Protein AF-A0A968N643-F1 (afdb_monomer)

Radius of gyration: 24.74 Å; Cα contacts (8 Å, |Δi|>4): 26; chains: 1; bounding box: 45×46×57 Å

Mean predicted aligned error: 15.98 Å

Structure (mmCIF, N/CA/C/O backbone):
data_AF-A0A968N643-F1
#
_entry.id   AF-A0A968N643-F1
#
loop_
_atom_site.group_PDB
_atom_site.id
_atom_site.type_symbol
_atom_site.label_atom_id
_atom_site.label_alt_id
_atom_site.label_comp_id
_atom_site.label_asym_id
_atom_site.label_entity_id
_atom_site.label_seq_id
_atom_site.pdbx_PDB_ins_code
_atom_site.Cartn_x
_atom_site.Cartn_y
_atom_site.Cartn_z
_atom_site.occupancy
_atom_site.B_iso_or_equiv
_atom_site.auth_seq_id
_atom_site.auth_comp_id
_atom_site.auth_asym_id
_atom_site.auth_atom_id
_atom_site.pdbx_PDB_model_num
ATOM 1 N N . MET A 1 1 ? -8.793 13.770 1.412 1.00 71.25 1 MET A N 1
ATOM 2 C CA . MET A 1 1 ? -7.435 13.749 2.003 1.00 71.25 1 MET A CA 1
ATOM 3 C C . MET A 1 1 ? -7.012 12.306 2.181 1.00 71.25 1 MET A C 1
ATOM 5 O O . MET A 1 1 ? -7.856 11.495 2.539 1.00 71.25 1 MET A O 1
ATOM 9 N N . LEU A 1 2 ? -5.744 11.993 1.923 1.00 77.81 2 LEU A N 1
ATOM 10 C CA . LEU A 1 2 ? -5.169 10.690 2.259 1.00 77.81 2 LEU A CA 1
ATOM 11 C C . LEU A 1 2 ? -4.882 10.654 3.763 1.00 77.81 2 LEU A C 1
ATOM 13 O O . LEU A 1 2 ? -4.440 11.659 4.323 1.00 77.81 2 LEU A O 1
ATOM 17 N N . LYS A 1 3 ? -5.150 9.518 4.407 1.00 79.69 3 LYS A N 1
ATOM 18 C CA . LYS A 1 3 ? -4.758 9.258 5.793 1.00 79.69 3 LYS A CA 1
ATOM 19 C C . LYS A 1 3 ? -3.828 8.061 5.829 1.00 79.69 3 LYS A C 1
ATOM 21 O O . LYS A 1 3 ? -4.078 7.072 5.145 1.00 79.69 3 LYS A O 1
ATOM 26 N N . THR A 1 4 ? -2.791 8.167 6.642 1.00 86.12 4 THR A N 1
ATOM 27 C CA . THR A 1 4 ? -1.831 7.092 6.871 1.00 86.12 4 THR A CA 1
ATOM 28 C C . THR A 1 4 ? -2.065 6.549 8.267 1.00 86.12 4 THR A C 1
ATOM 30 O O . THR A 1 4 ? -2.158 7.328 9.209 1.00 86.12 4 THR A O 1
ATOM 33 N N . VAL A 1 5 ? -2.177 5.228 8.377 1.00 87.38 5 VAL A N 1
ATOM 34 C CA . VAL A 1 5 ? -2.388 4.505 9.633 1.00 87.38 5 VAL A CA 1
ATOM 35 C C . VAL A 1 5 ? -1.354 3.391 9.690 1.00 87.38 5 VAL A C 1
ATOM 37 O O . VAL A 1 5 ? -1.159 2.680 8.702 1.00 87.38 5 VAL A O 1
ATOM 40 N N . ALA A 1 6 ? -0.670 3.252 10.822 1.00 88.38 6 ALA A N 1
ATOM 41 C CA . ALA A 1 6 ? 0.280 2.164 11.019 1.00 88.38 6 ALA A CA 1
ATOM 42 C C . ALA A 1 6 ? -0.453 0.836 11.268 1.00 88.38 6 ALA A C 1
ATOM 44 O O . ALA A 1 6 ? -1.515 0.806 11.887 1.00 88.38 6 ALA A O 1
ATOM 45 N N . GLY A 1 7 ? 0.125 -0.277 10.820 1.00 89.38 7 GLY A N 1
ATOM 46 C CA . GLY A 1 7 ? -0.431 -1.602 11.070 1.00 89.38 7 GLY A CA 1
ATOM 47 C C . GLY A 1 7 ? 0.499 -2.729 10.644 1.00 89.38 7 GLY A C 1
ATOM 48 O O . GLY A 1 7 ? 1.547 -2.496 10.038 1.00 89.38 7 GLY A O 1
ATOM 49 N N . ILE A 1 8 ? 0.105 -3.958 10.966 1.00 91.12 8 ILE A N 1
ATOM 50 C CA . ILE A 1 8 ? 0.838 -5.185 10.649 1.00 91.12 8 ILE A CA 1
ATOM 51 C C . ILE A 1 8 ? -0.027 -6.057 9.744 1.00 91.12 8 ILE A C 1
ATOM 53 O O . ILE A 1 8 ? -1.176 -6.353 10.062 1.00 91.12 8 ILE A O 1
ATOM 57 N N . TYR A 1 9 ? 0.533 -6.516 8.626 1.00 91.38 9 TYR A N 1
ATOM 58 C CA . TYR A 1 9 ? -0.092 -7.556 7.815 1.00 91.38 9 TYR A CA 1
ATOM 59 C C . TYR A 1 9 ? 0.254 -8.948 8.366 1.00 91.38 9 TYR A C 1
ATOM 61 O O . TYR A 1 9 ? 1.428 -9.277 8.542 1.00 91.38 9 TYR A O 1
ATOM 69 N N . ARG A 1 10 ? -0.757 -9.787 8.614 1.00 91.69 10 ARG A N 1
ATOM 70 C CA . ARG A 1 10 ? -0.608 -11.157 9.121 1.00 91.69 10 ARG A CA 1
ATOM 71 C C . ARG A 1 10 ? -1.708 -12.063 8.554 1.00 91.69 10 ARG A C 1
ATOM 73 O O . ARG A 1 10 ? -2.891 -11.833 8.779 1.00 91.69 10 ARG A O 1
ATOM 80 N N . HIS A 1 11 ? -1.318 -13.112 7.825 1.00 91.62 11 HIS A N 1
ATOM 81 C CA . HIS A 1 11 ? -2.225 -14.131 7.260 1.00 91.62 11 HIS A CA 1
ATOM 82 C C . HIS A 1 11 ? -3.435 -13.560 6.485 1.00 91.62 11 HIS A C 1
ATOM 84 O O . HIS A 1 11 ? -4.571 -13.985 6.691 1.00 91.62 11 HIS A O 1
ATOM 90 N N . GLY A 1 12 ? -3.218 -12.570 5.614 1.00 88.44 12 GLY A N 1
ATOM 91 C CA . GLY A 1 12 ? -4.301 -11.968 4.823 1.00 88.44 12 GLY A CA 1
ATOM 92 C C . GLY A 1 12 ? -5.129 -10.917 5.565 1.00 88.44 12 GLY A C 1
ATOM 93 O O . GLY A 1 12 ? -6.079 -10.386 4.994 1.00 88.44 12 GLY A O 1
ATOM 94 N N . ARG A 1 13 ? -4.789 -10.599 6.820 1.00 90.81 13 ARG A N 1
ATOM 95 C CA . ARG A 1 13 ? -5.436 -9.547 7.613 1.00 90.81 13 ARG A CA 1
ATOM 96 C C . ARG A 1 13 ? -4.456 -8.425 7.910 1.00 90.81 13 ARG A C 1
ATOM 98 O O . ARG A 1 13 ? -3.272 -8.673 8.103 1.00 90.81 13 ARG A O 1
ATOM 105 N N . ILE A 1 14 ? -4.964 -7.200 7.954 1.00 90.56 14 ILE A N 1
ATOM 106 C CA . ILE A 1 14 ? -4.208 -6.040 8.422 1.00 90.56 14 ILE A CA 1
ATOM 107 C C . ILE 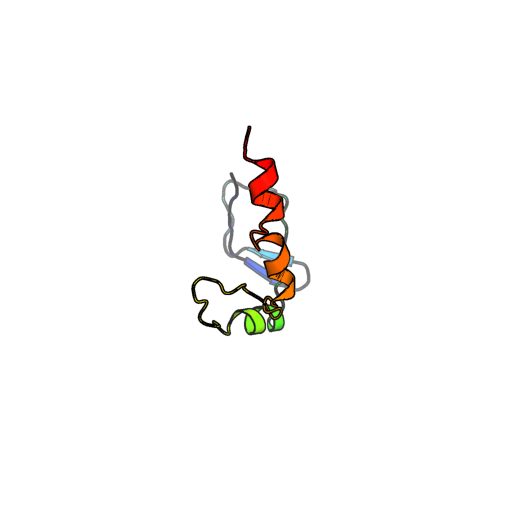A 1 14 ? -4.723 -5.692 9.808 1.00 90.56 14 ILE A C 1
ATOM 109 O O . ILE A 1 14 ? -5.902 -5.390 9.986 1.00 90.56 14 ILE A O 1
ATOM 113 N N . GLU A 1 15 ? -3.832 -5.756 10.781 1.00 91.25 15 GLU A N 1
ATOM 114 C CA . GLU A 1 15 ? -4.070 -5.353 12.158 1.00 91.25 15 GLU A CA 1
ATOM 115 C C . GLU A 1 15 ? -3.580 -3.912 12.297 1.00 91.25 15 GLU A C 1
ATOM 117 O O . GLU A 1 15 ? -2.377 -3.655 12.290 1.00 91.25 15 GLU A O 1
ATOM 122 N N . LEU A 1 16 ? -4.511 -2.957 12.339 1.00 91.25 16 LEU A N 1
ATOM 123 C CA . LEU A 1 16 ? -4.171 -1.546 12.520 1.00 91.25 16 LEU A CA 1
ATOM 124 C C . LEU A 1 16 ? -3.685 -1.314 13.955 1.00 91.25 16 LEU A C 1
ATOM 126 O O . LEU A 1 16 ? -4.311 -1.778 14.908 1.00 91.25 16 LEU A O 1
ATOM 130 N N . SER A 1 17 ? -2.596 -0.565 14.109 1.00 89.88 17 SER A N 1
ATOM 131 C CA . SER A 1 17 ? -2.061 -0.164 15.417 1.00 89.88 17 SER A CA 1
ATOM 132 C C . SER A 1 17 ? -2.947 0.875 16.109 1.00 89.88 17 SER A C 1
ATOM 134 O O . SER A 1 17 ? -2.887 1.037 17.324 1.00 89.88 17 SER A O 1
ATOM 136 N N . GLU A 1 18 ? -3.767 1.583 15.334 1.00 88.62 18 GLU A N 1
ATOM 137 C CA . GLU A 1 18 ? -4.701 2.602 15.798 1.00 88.62 18 GLU A CA 1
ATOM 138 C C . GLU A 1 18 ? -5.981 2.571 14.956 1.00 88.62 18 GLU A C 1
ATOM 140 O O . GLU A 1 18 ? -5.959 2.250 13.766 1.00 88.62 18 GLU A O 1
ATOM 145 N N . ILE A 1 19 ? -7.112 2.905 15.580 1.00 86.75 19 ILE A N 1
ATOM 146 C CA . ILE A 1 19 ? -8.405 2.988 14.901 1.00 86.75 19 ILE A CA 1
ATOM 147 C C . ILE A 1 19 ? -8.689 4.470 14.633 1.00 86.75 19 ILE A C 1
ATOM 149 O O . ILE A 1 19 ? -8.977 5.203 15.584 1.00 86.75 19 ILE A O 1
ATOM 153 N N . PRO A 1 20 ? -8.604 4.941 13.376 1.00 85.94 20 PRO A N 1
ATOM 154 C CA . PRO A 1 20 ? -8.971 6.313 13.048 1.00 85.94 20 PRO A CA 1
ATOM 155 C C . PRO A 1 20 ? -10.457 6.551 13.384 1.00 85.94 20 PRO A C 1
ATOM 157 O O . PRO A 1 20 ? -11.319 5.849 12.854 1.00 85.94 20 PRO A O 1
ATOM 160 N N . PRO A 1 21 ? -10.786 7.533 14.246 1.00 86.38 21 PRO A N 1
ATOM 161 C CA . PRO A 1 21 ? -12.133 7.691 14.807 1.00 86.38 21 PRO A CA 1
ATOM 162 C C . PRO A 1 21 ? -13.190 8.121 13.782 1.00 86.38 21 PRO A C 1
ATOM 164 O O . PRO A 1 21 ? -14.384 8.034 14.049 1.00 86.38 21 PRO A O 1
ATOM 167 N N . ASP A 1 22 ? -12.764 8.608 12.622 1.00 89.50 22 ASP A N 1
ATOM 168 C CA . ASP A 1 22 ? -13.620 9.155 11.574 1.00 89.50 22 ASP A CA 1
ATOM 169 C C . ASP A 1 22 ? -13.669 8.287 10.308 1.00 89.50 22 ASP A C 1
ATOM 171 O O . ASP A 1 22 ? -14.187 8.721 9.279 1.00 89.50 22 ASP A O 1
ATOM 175 N N . ILE A 1 23 ? -13.146 7.059 10.369 1.00 85.56 23 ILE A N 1
ATOM 176 C CA . ILE A 1 23 ? -13.190 6.106 9.258 1.00 85.56 23 ILE A CA 1
ATOM 177 C C . ILE A 1 23 ? -13.872 4.827 9.733 1.00 85.56 23 ILE A C 1
ATOM 179 O O . ILE A 1 23 ? -13.302 4.044 10.485 1.00 85.56 23 ILE A O 1
ATOM 183 N N . VAL A 1 24 ? -15.094 4.608 9.247 1.00 85.94 24 VAL A N 1
ATOM 184 C CA . VAL A 1 24 ? -15.844 3.363 9.476 1.00 85.94 24 VAL A CA 1
ATOM 185 C C . VAL A 1 24 ? -15.470 2.305 8.433 1.00 85.94 24 VAL A C 1
ATOM 187 O O . VAL A 1 24 ? -15.291 1.140 8.770 1.00 85.94 24 VAL A O 1
ATOM 190 N N . GLU A 1 25 ? -15.307 2.713 7.170 1.00 86.81 25 GLU A N 1
ATOM 191 C CA . GLU A 1 25 ? -14.933 1.850 6.046 1.00 86.81 25 GLU A CA 1
ATOM 192 C C . GLU A 1 25 ? -14.105 2.652 5.030 1.00 86.81 25 GLU A C 1
ATOM 194 O O . GLU A 1 25 ? -14.389 3.823 4.772 1.00 86.81 25 GLU A O 1
ATOM 199 N N . SER A 1 26 ? -13.066 2.040 4.454 1.00 87.25 26 SER A N 1
ATOM 200 C CA . SER A 1 26 ? -12.277 2.643 3.376 1.00 87.25 26 SER A CA 1
ATOM 201 C C . SER A 1 26 ? -11.566 1.581 2.538 1.00 87.25 26 SER A C 1
ATOM 203 O O . SER A 1 26 ? -11.207 0.512 3.034 1.00 87.25 26 SER A O 1
ATOM 205 N N . ARG A 1 27 ? -11.313 1.893 1.261 1.00 87.62 27 ARG A N 1
ATOM 206 C CA . ARG A 1 27 ? -10.496 1.060 0.373 1.00 87.62 27 ARG A CA 1
ATOM 207 C C . ARG A 1 27 ? -9.017 1.268 0.681 1.00 87.62 27 ARG A C 1
ATOM 209 O O . ARG A 1 27 ? -8.541 2.399 0.736 1.00 87.62 27 ARG A O 1
ATOM 216 N N . ILE A 1 28 ? -8.284 0.167 0.786 1.00 86.12 28 ILE A N 1
ATOM 217 C CA . ILE A 1 28 ? -6.845 0.157 1.052 1.00 86.12 28 ILE A CA 1
ATOM 218 C C . ILE A 1 28 ? -6.081 -0.545 -0.070 1.00 86.12 28 ILE A C 1
ATOM 220 O O . ILE A 1 28 ? -6.602 -1.450 -0.725 1.00 86.12 28 ILE A O 1
ATOM 224 N N . ILE A 1 29 ? -4.843 -0.110 -0.291 1.00 86.62 29 ILE A N 1
ATOM 225 C CA . ILE A 1 29 ? -3.879 -0.736 -1.199 1.00 86.62 29 ILE A CA 1
ATOM 226 C C . ILE A 1 29 ? -2.649 -1.064 -0.359 1.00 86.62 29 ILE A C 1
ATOM 228 O O . ILE A 1 29 ? -2.123 -0.186 0.322 1.00 86.62 29 ILE A O 1
ATOM 232 N N . VAL A 1 30 ? -2.218 -2.323 -0.388 1.00 86.44 30 VAL A N 1
ATOM 233 C CA . VAL A 1 30 ? -1.041 -2.800 0.344 1.00 86.44 30 VAL A CA 1
ATOM 234 C C . VAL A 1 30 ? 0.045 -3.132 -0.660 1.00 86.44 30 VAL A C 1
ATOM 236 O O . VAL A 1 30 ? -0.190 -3.911 -1.583 1.00 86.44 30 VAL A O 1
ATOM 239 N N . THR A 1 31 ? 1.227 -2.565 -0.455 1.00 85.38 31 THR A N 1
ATOM 240 C CA . THR A 1 31 ? 2.420 -2.870 -1.243 1.00 85.38 31 THR A CA 1
ATOM 241 C C . THR A 1 31 ? 3.415 -3.578 -0.338 1.00 85.38 31 THR A C 1
ATOM 243 O O . THR A 1 31 ? 3.807 -3.032 0.692 1.00 85.38 31 THR A O 1
ATOM 246 N N . PHE A 1 32 ? 3.813 -4.791 -0.713 1.00 86.25 32 PHE A N 1
ATOM 247 C CA . PHE A 1 32 ? 4.894 -5.516 -0.053 1.00 86.25 32 PHE A CA 1
ATOM 248 C C . PHE A 1 32 ? 6.205 -5.176 -0.755 1.00 86.25 32 PHE A C 1
ATOM 250 O O . PHE A 1 32 ? 6.261 -5.172 -1.982 1.00 86.25 32 PHE A O 1
ATOM 257 N N . LEU A 1 33 ? 7.232 -4.865 0.028 1.00 79.88 33 LEU A N 1
ATOM 258 C CA . LEU A 1 33 ? 8.586 -4.670 -0.472 1.00 79.88 33 LEU A CA 1
ATOM 259 C C . LEU A 1 33 ? 9.400 -5.894 -0.070 1.00 79.88 33 LEU A C 1
ATOM 261 O O . LEU A 1 33 ? 9.481 -6.208 1.119 1.00 79.88 33 LEU A O 1
ATOM 265 N N . ASP A 1 34 ? 9.989 -6.576 -1.045 1.00 82.69 34 ASP A N 1
ATOM 266 C CA . ASP A 1 34 ? 10.918 -7.665 -0.763 1.00 82.69 34 ASP A CA 1
ATOM 267 C C . ASP A 1 34 ? 12.219 -7.088 -0.194 1.00 82.69 34 ASP A C 1
ATOM 269 O O . ASP A 1 34 ? 12.749 -6.096 -0.700 1.00 82.69 34 ASP A O 1
ATOM 273 N N . GLN A 1 35 ? 12.757 -7.706 0.863 1.00 70.88 35 GLN A N 1
ATOM 274 C CA . GLN A 1 35 ? 13.999 -7.241 1.497 1.00 70.88 35 GLN A CA 1
ATOM 275 C C . GLN A 1 35 ? 15.172 -7.184 0.511 1.00 70.88 35 GLN A C 1
ATOM 277 O O . GLN A 1 35 ? 15.963 -6.251 0.582 1.00 70.88 35 GLN A O 1
ATOM 282 N N . GLU A 1 36 ? 15.243 -8.099 -0.459 1.00 68.69 36 GLU A N 1
ATOM 283 C CA . GLU A 1 36 ? 16.264 -8.060 -1.516 1.00 68.69 36 GLU A CA 1
ATOM 284 C C . GLU A 1 36 ? 16.208 -6.762 -2.340 1.00 68.69 36 GLU A C 1
ATOM 286 O O . GLU A 1 36 ? 17.246 -6.231 -2.730 1.00 68.69 36 GLU A O 1
ATOM 291 N N . GLN A 1 37 ? 15.019 -6.184 -2.555 1.00 60.81 37 GLN A N 1
ATOM 292 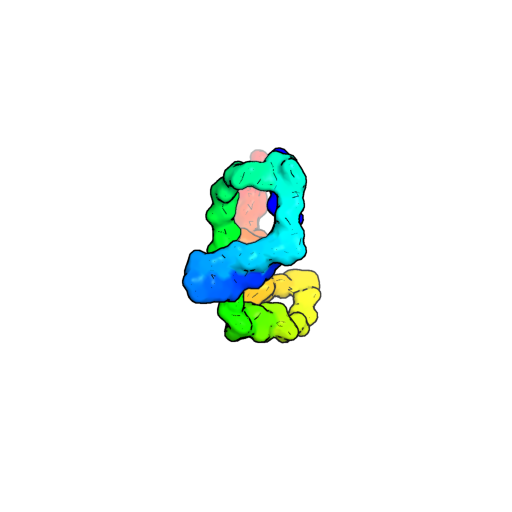C CA . GLN A 1 37 ? 14.879 -4.901 -3.253 1.00 60.81 37 GLN A CA 1
ATOM 293 C C . GLN A 1 37 ? 15.353 -3.720 -2.402 1.00 60.81 37 GLN A C 1
ATOM 295 O O . GLN A 1 37 ? 15.882 -2.747 -2.940 1.00 60.81 37 GLN A O 1
ATOM 300 N N . LEU A 1 38 ? 15.196 -3.806 -1.079 1.00 62.09 38 LEU A N 1
ATOM 301 C CA . LEU A 1 38 ? 15.694 -2.794 -0.149 1.00 62.09 38 LEU A CA 1
ATOM 302 C C . LEU A 1 38 ? 17.219 -2.855 -0.015 1.00 62.09 38 LEU A C 1
ATOM 304 O O . LEU A 1 38 ? 17.849 -1.801 0.017 1.00 62.09 38 LEU A O 1
ATOM 308 N N . GLU A 1 39 ? 17.815 -4.050 -0.006 1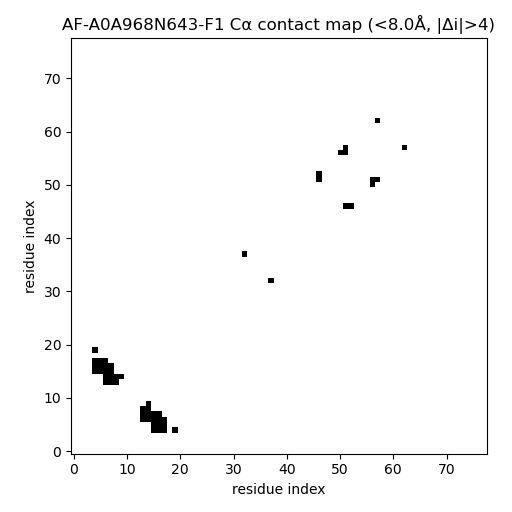.00 61.06 39 GLU A N 1
ATOM 309 C CA . GLU A 1 39 ? 19.274 -4.208 0.077 1.00 61.06 39 GLU A CA 1
ATOM 310 C C . GLU A 1 39 ? 19.998 -3.758 -1.203 1.00 61.06 39 GLU A C 1
ATOM 312 O O . GLU A 1 39 ? 21.048 -3.114 -1.133 1.00 61.06 39 GLU A O 1
ATOM 317 N N . MET A 1 40 ? 19.401 -3.989 -2.379 1.00 55.47 40 MET A N 1
ATOM 318 C CA . MET A 1 40 ? 19.901 -3.429 -3.644 1.00 55.47 40 MET A CA 1
ATOM 319 C C . MET A 1 40 ? 19.817 -1.894 -3.691 1.00 55.47 40 MET A C 1
ATOM 321 O O . MET A 1 40 ? 20.637 -1.254 -4.346 1.00 55.47 40 MET A O 1
ATOM 325 N N . ALA A 1 41 ? 18.849 -1.291 -2.993 1.00 55.53 41 ALA A N 1
ATOM 326 C CA . ALA A 1 41 ? 18.703 0.162 -2.891 1.00 55.53 41 ALA A CA 1
ATOM 327 C C . ALA A 1 41 ? 19.558 0.786 -1.769 1.00 55.53 41 ALA A C 1
ATOM 329 O O . ALA A 1 41 ? 19.774 1.999 -1.765 1.00 55.53 41 ALA A O 1
ATOM 330 N N . SER A 1 42 ? 20.042 -0.012 -0.810 1.00 53.47 42 SER A N 1
ATOM 331 C CA . SER A 1 42 ? 20.737 0.468 0.390 1.00 53.47 42 SER A CA 1
ATOM 332 C C . SER A 1 42 ? 22.257 0.495 0.276 1.00 53.47 42 SER A C 1
ATOM 334 O O . SER A 1 42 ? 22.921 0.803 1.264 1.00 53.47 42 SER A O 1
ATOM 336 N N . THR A 1 43 ? 22.839 0.186 -0.886 1.00 56.62 43 THR A N 1
ATOM 337 C CA . THR A 1 43 ? 24.220 0.601 -1.156 1.00 56.62 43 THR A CA 1
ATOM 338 C C . THR A 1 43 ? 24.154 2.009 -1.742 1.00 56.62 43 THR A C 1
ATOM 340 O O . THR A 1 43 ? 23.852 2.144 -2.929 1.00 56.62 43 THR A O 1
ATOM 343 N N . PRO A 1 44 ? 24.389 3.082 -0.956 1.00 58.28 44 PRO A N 1
ATOM 344 C CA . PRO A 1 44 ? 24.460 4.417 -1.516 1.00 58.28 44 PRO A CA 1
ATOM 345 C C . PRO A 1 44 ? 25.710 4.458 -2.387 1.00 58.28 44 PRO A C 1
ATOM 347 O O . PRO A 1 44 ? 26.819 4.683 -1.906 1.00 58.28 44 PRO A O 1
ATOM 350 N N . THR A 1 45 ? 25.555 4.204 -3.681 1.00 61.16 45 THR A N 1
ATOM 351 C CA . THR A 1 45 ? 26.551 4.643 -4.647 1.00 61.16 45 THR A CA 1
ATOM 352 C C . THR A 1 45 ? 26.526 6.165 -4.555 1.00 61.16 45 THR A C 1
ATOM 354 O O . THR A 1 45 ? 25.469 6.755 -4.794 1.00 61.16 45 THR A O 1
ATOM 357 N N . PRO A 1 46 ? 27.615 6.826 -4.123 1.00 61.91 46 PRO A N 1
ATOM 358 C CA . PRO A 1 46 ? 27.632 8.277 -4.080 1.00 61.91 46 PRO A CA 1
ATOM 359 C C . PRO A 1 46 ? 27.394 8.781 -5.505 1.00 61.91 46 PRO A C 1
ATOM 361 O O . PRO A 1 46 ? 28.237 8.613 -6.382 1.00 61.91 46 PRO A O 1
ATOM 364 N N . MET A 1 47 ? 26.207 9.336 -5.751 1.00 65.38 47 MET A N 1
ATOM 365 C CA . MET A 1 47 ? 25.858 9.924 -7.037 1.00 65.38 47 MET A CA 1
ATOM 366 C C . MET A 1 47 ? 26.603 11.251 -7.156 1.00 65.38 47 MET A C 1
ATOM 368 O O . MET A 1 47 ? 26.365 12.174 -6.376 1.00 65.38 47 MET A O 1
ATOM 372 N N . SER A 1 48 ? 27.522 11.350 -8.112 1.00 66.62 48 SER A N 1
ATOM 373 C CA . SER A 1 48 ? 28.059 12.639 -8.538 1.00 66.62 48 SER A CA 1
ATOM 374 C C . SER A 1 48 ? 27.151 13.244 -9.610 1.00 66.62 48 SER A C 1
ATOM 376 O O . SER A 1 48 ? 26.355 12.555 -10.254 1.00 66.62 48 SER A O 1
ATOM 378 N N . PHE A 1 49 ? 27.235 14.562 -9.784 1.00 61.56 49 PHE A N 1
ATOM 379 C CA . PHE A 1 49 ? 26.514 15.251 -10.849 1.00 61.56 49 PHE A CA 1
ATOM 380 C C . PHE A 1 49 ? 26.874 14.621 -12.207 1.00 61.56 49 PHE A C 1
ATOM 382 O O . PHE A 1 49 ? 28.047 14.580 -12.572 1.00 61.56 49 PHE A O 1
ATOM 389 N N . GLY A 1 50 ? 25.872 14.108 -12.928 1.00 67.25 50 GLY A N 1
ATOM 390 C CA . GLY A 1 50 ? 26.052 13.375 -14.190 1.00 67.25 50 GLY A CA 1
ATOM 391 C C . GLY A 1 50 ? 25.939 11.846 -14.092 1.00 67.25 50 GLY A C 1
ATOM 392 O O . GLY A 1 50 ? 25.987 11.186 -15.126 1.00 67.25 50 GLY A O 1
ATOM 393 N N . MET A 1 51 ? 25.751 11.271 -12.897 1.00 66.69 51 MET A N 1
ATOM 394 C CA . MET A 1 51 ? 25.512 9.831 -12.720 1.00 66.69 51 MET A CA 1
ATOM 395 C C . MET A 1 51 ? 24.017 9.484 -12.662 1.00 66.69 51 MET A C 1
ATOM 397 O O . MET A 1 51 ? 23.248 10.137 -11.958 1.00 66.69 51 MET A O 1
ATOM 401 N N . PHE A 1 52 ? 23.612 8.424 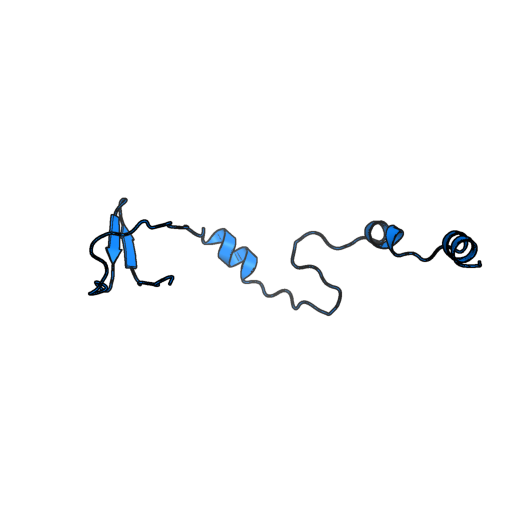-13.369 1.00 63.19 52 PHE A N 1
ATOM 402 C CA . PHE A 1 52 ? 22.251 7.880 -13.322 1.00 63.19 52 PHE A CA 1
ATOM 403 C C . PHE A 1 52 ? 22.121 6.839 -12.200 1.00 63.19 52 PHE A C 1
ATOM 405 O O . PHE A 1 52 ? 23.033 6.044 -11.974 1.00 63.19 52 PHE A O 1
ATOM 412 N N . ALA A 1 53 ? 20.985 6.824 -11.500 1.00 57.31 53 ALA A N 1
ATOM 413 C CA . ALA A 1 53 ? 20.698 5.815 -10.485 1.00 57.31 53 ALA A CA 1
ATOM 414 C C . ALA A 1 53 ? 20.323 4.485 -11.167 1.00 57.31 53 ALA A C 1
ATOM 416 O O . ALA A 1 53 ? 19.204 4.326 -11.653 1.00 57.31 53 ALA A O 1
ATOM 417 N N . GLY A 1 54 ? 21.261 3.537 -11.245 1.00 64.00 54 GLY A N 1
ATOM 418 C CA . GLY A 1 54 ? 21.020 2.206 -11.810 1.00 64.00 54 GLY A CA 1
ATOM 419 C C . GLY A 1 54 ? 22.294 1.478 -12.246 1.00 64.00 54 GLY A C 1
ATOM 420 O O . GLY A 1 54 ? 23.383 2.042 -12.239 1.00 64.00 54 GLY A O 1
ATOM 421 N N . ALA A 1 55 ? 22.155 0.209 -12.646 1.00 65.62 55 ALA A N 1
ATOM 422 C CA . ALA A 1 55 ? 23.271 -0.614 -13.133 1.00 65.62 55 ALA A CA 1
ATOM 423 C C . ALA A 1 55 ? 23.765 -0.214 -14.537 1.00 65.62 55 ALA A C 1
ATOM 425 O O . ALA A 1 55 ? 24.875 -0.566 -14.934 1.00 65.62 55 ALA A O 1
ATOM 426 N N . ASN A 1 56 ? 22.943 0.518 -15.290 1.00 68.56 56 ASN A N 1
ATOM 427 C CA . ASN A 1 56 ? 23.262 0.943 -16.645 1.00 68.56 56 ASN A CA 1
ATOM 428 C C . A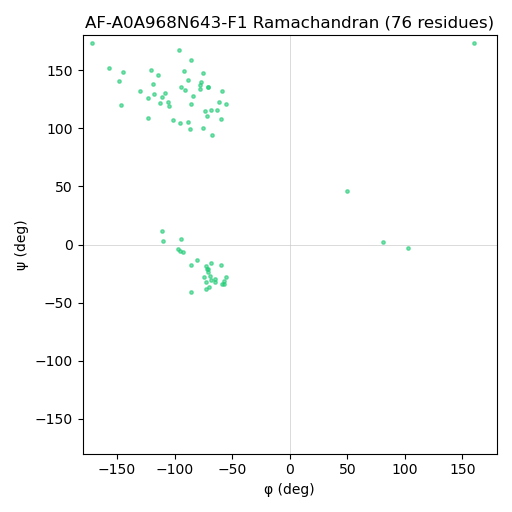SN A 1 56 ? 23.998 2.281 -16.593 1.00 68.56 56 ASN A C 1
ATOM 430 O O . ASN A 1 56 ? 23.392 3.323 -16.345 1.00 68.56 56 ASN A O 1
ATOM 434 N N . GLN A 1 57 ? 25.308 2.240 -16.822 1.00 69.12 57 GLN A N 1
ATOM 435 C CA . GLN A 1 57 ? 26.104 3.444 -17.032 1.00 69.12 57 GLN A CA 1
ATOM 436 C C . GLN A 1 57 ? 25.887 3.953 -18.456 1.00 69.12 57 GLN A C 1
ATOM 438 O O . GLN A 1 57 ? 25.895 3.161 -19.400 1.00 69.12 57 GLN A O 1
ATOM 443 N N . SER A 1 58 ? 25.725 5.267 -18.609 1.00 75.12 58 SER A N 1
ATOM 444 C CA . SER A 1 58 ? 25.708 5.892 -19.928 1.00 75.12 58 SER A CA 1
ATOM 445 C C . SER A 1 58 ? 27.021 5.605 -20.653 1.00 75.12 58 SER A C 1
ATOM 447 O O . SER A 1 58 ? 28.114 5.776 -20.109 1.00 75.12 58 SER A O 1
ATOM 449 N N . THR A 1 59 ? 26.910 5.177 -21.897 1.00 80.38 59 THR A N 1
ATOM 450 C CA . THR A 1 59 ? 28.015 4.972 -22.827 1.00 80.38 59 THR A CA 1
ATOM 451 C C . THR A 1 59 ? 28.170 6.196 -23.725 1.00 80.38 59 THR A C 1
ATOM 453 O O . THR A 1 59 ? 27.273 7.029 -23.831 1.00 80.38 59 THR A O 1
ATOM 456 N N . THR A 1 60 ? 29.283 6.300 -24.453 1.00 77.38 60 THR A N 1
ATOM 457 C CA . THR A 1 60 ? 29.468 7.357 -25.465 1.00 77.38 60 THR A CA 1
ATOM 458 C C . THR A 1 60 ? 28.343 7.372 -26.510 1.00 77.38 60 THR A C 1
ATOM 460 O O . THR A 1 60 ? 28.020 8.425 -27.047 1.00 77.38 60 THR A O 1
ATOM 463 N N . ALA A 1 61 ? 27.710 6.226 -26.784 1.00 82.81 61 ALA A N 1
ATOM 464 C CA . ALA A 1 61 ? 26.603 6.151 -27.733 1.00 82.81 61 ALA A CA 1
ATOM 465 C C . ALA A 1 61 ? 25.366 6.937 -27.265 1.00 82.81 61 ALA A C 1
ATOM 467 O O . ALA A 1 61 ? 24.676 7.517 -28.101 1.00 82.81 61 ALA A O 1
ATOM 468 N N . ASP A 1 62 ? 25.128 7.010 -25.954 1.00 81.25 62 ASP A N 1
ATOM 469 C CA . ASP A 1 62 ? 23.961 7.681 -25.370 1.00 81.25 62 ASP A CA 1
ATOM 470 C C . ASP A 1 62 ? 24.044 9.212 -25.488 1.00 81.25 62 ASP A C 1
ATOM 472 O O . ASP A 1 62 ? 23.023 9.897 -25.473 1.00 81.25 62 ASP A O 1
ATOM 476 N N . PHE A 1 63 ? 25.252 9.758 -25.670 1.00 82.81 63 PHE A N 1
ATOM 477 C CA . PHE A 1 63 ? 25.484 11.197 -25.819 1.00 82.81 63 PHE A CA 1
ATOM 478 C C . PHE A 1 63 ? 25.490 11.677 -27.273 1.00 82.81 63 PHE A C 1
ATOM 480 O O . PHE A 1 63 ? 25.476 12.884 -27.494 1.00 82.81 63 PHE A O 1
ATOM 487 N N . ARG A 1 64 ? 25.429 10.775 -28.266 1.00 81.44 64 ARG A N 1
ATOM 488 C CA . ARG A 1 64 ? 25.438 11.142 -29.699 1.00 81.44 64 ARG A CA 1
ATOM 489 C C . ARG A 1 64 ? 24.308 12.088 -30.098 1.00 81.44 64 ARG A C 1
ATOM 491 O O . ARG A 1 64 ? 24.484 12.897 -30.992 1.00 81.44 64 ARG A O 1
ATOM 498 N N . LEU A 1 65 ? 23.152 12.003 -29.438 1.00 77.06 65 LEU A N 1
ATOM 499 C CA . LEU A 1 65 ? 22.026 12.909 -29.692 1.00 77.06 65 LEU A CA 1
ATOM 500 C C . LEU A 1 65 ? 22.290 14.340 -29.185 1.00 77.06 65 LEU A C 1
ATOM 502 O O . LEU A 1 65 ? 21.661 15.282 -29.653 1.00 77.06 65 LEU A O 1
ATOM 506 N N . ALA A 1 66 ? 23.190 14.494 -28.213 1.00 77.88 66 ALA A N 1
ATOM 507 C CA . ALA A 1 66 ? 23.588 15.779 -27.648 1.00 77.88 66 ALA A CA 1
ATOM 508 C C . ALA A 1 66 ? 24.886 16.324 -28.272 1.00 77.88 66 ALA A C 1
ATOM 510 O O . ALA A 1 66 ? 25.309 17.427 -27.923 1.00 77.88 66 ALA A O 1
ATOM 511 N N . GLU A 1 67 ? 25.532 15.564 -29.164 1.00 79.44 67 GLU A N 1
ATOM 512 C CA . GLU A 1 67 ? 26.682 16.045 -29.924 1.00 79.44 67 GLU A CA 1
ATOM 513 C C . GLU A 1 67 ? 26.202 17.114 -30.902 1.00 79.44 67 GLU A C 1
ATOM 515 O O . GLU A 1 67 ? 25.411 16.850 -31.802 1.00 79.44 67 GLU A O 1
ATOM 520 N N . PHE A 1 68 ? 26.678 18.342 -30.706 1.00 78.88 68 PHE A N 1
ATOM 521 C CA . PHE A 1 68 ? 26.431 19.418 -31.649 1.00 78.88 68 PHE A CA 1
ATOM 522 C C . PHE A 1 68 ? 27.259 19.146 -32.900 1.00 78.88 68 PHE A C 1
ATOM 524 O O . PHE A 1 68 ? 28.492 19.208 -32.857 1.00 78.88 68 PHE A O 1
ATOM 531 N N . THR A 1 69 ? 26.591 18.806 -33.997 1.00 77.25 69 THR A N 1
ATOM 532 C CA . THR A 1 69 ? 27.268 18.618 -35.276 1.00 77.25 69 THR A CA 1
ATOM 533 C C . THR A 1 69 ? 27.260 19.929 -36.051 1.00 77.25 69 THR A C 1
ATOM 535 O O . THR A 1 69 ? 26.321 20.718 -35.963 1.00 77.25 69 THR A O 1
ATOM 538 N N . ASP A 1 70 ? 28.285 20.174 -36.868 1.00 69.44 70 ASP A N 1
ATOM 539 C CA . ASP A 1 70 ? 28.328 21.365 -37.733 1.00 69.44 70 ASP A CA 1
ATOM 540 C C . ASP A 1 70 ? 27.142 21.421 -38.730 1.00 69.44 70 ASP A C 1
ATOM 542 O O . ASP A 1 70 ? 26.810 22.482 -39.266 1.00 69.44 70 ASP A O 1
ATOM 546 N N . ALA A 1 71 ? 26.464 20.287 -38.954 1.00 64.75 71 ALA A N 1
ATOM 547 C CA . ALA A 1 71 ? 25.222 20.206 -39.720 1.00 64.75 71 ALA A CA 1
ATOM 548 C C . ALA A 1 71 ? 24.032 20.878 -39.004 1.00 64.75 71 ALA A C 1
ATOM 550 O O . ALA A 1 71 ? 23.169 21.451 -39.666 1.00 64.75 71 ALA A O 1
ATOM 551 N N . ASP A 1 72 ? 24.009 20.897 -37.668 1.00 62.44 72 ASP A N 1
ATOM 552 C CA . ASP A 1 72 ? 22.973 21.589 -36.887 1.00 62.44 72 ASP A CA 1
ATOM 553 C C . ASP A 1 72 ? 23.168 23.116 -36.910 1.00 62.44 72 ASP A C 1
ATOM 555 O O . ASP A 1 72 ? 22.205 23.887 -36.858 1.00 62.44 72 ASP A O 1
ATOM 559 N N . ALA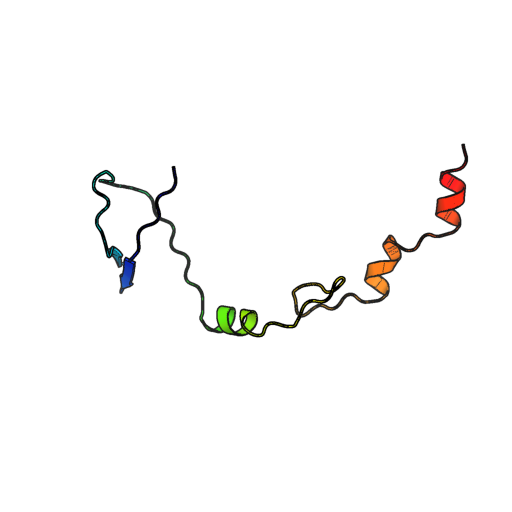 A 1 73 ? 24.415 23.579 -37.065 1.00 59.91 73 ALA A N 1
ATOM 560 C CA . ALA A 1 73 ? 24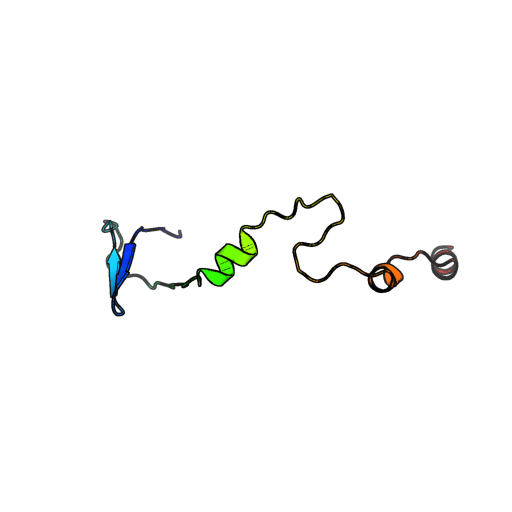.753 25.000 -37.166 1.00 59.91 73 ALA A CA 1
ATOM 561 C C . ALA A 1 73 ? 24.265 25.648 -38.474 1.00 59.91 73 ALA A C 1
ATOM 563 O O . ALA A 1 73 ? 23.985 26.848 -38.507 1.00 59.91 73 ALA A O 1
ATOM 564 N N . THR A 1 74 ? 24.129 24.867 -39.551 1.00 57.41 74 THR A N 1
ATOM 565 C CA . THR A 1 74 ? 23.657 25.363 -40.857 1.00 57.41 74 THR A CA 1
ATOM 566 C C . THR A 1 74 ? 22.136 25.492 -40.937 1.00 57.41 74 THR A C 1
ATOM 568 O O . THR A 1 74 ? 21.635 26.167 -41.831 1.00 57.41 74 THR A O 1
ATOM 571 N N . GLN A 1 75 ? 21.401 24.915 -39.982 1.00 56.69 75 GLN A N 1
ATOM 572 C CA . GLN A 1 75 ? 19.937 24.960 -39.926 1.00 56.69 75 GLN A CA 1
ATOM 57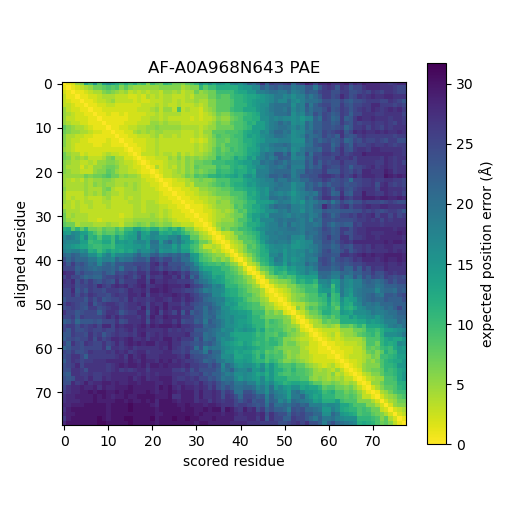3 C C . GLN A 1 75 ? 19.392 26.089 -39.026 1.00 56.69 75 GLN A C 1
ATOM 575 O O . GLN A 1 75 ? 18.186 26.328 -38.992 1.00 56.69 75 GLN A O 1
ATOM 580 N N . LEU A 1 76 ? 20.279 26.802 -38.317 1.00 58.81 76 LEU A N 1
ATOM 581 C CA . LEU A 1 76 ? 19.962 27.931 -37.428 1.00 58.81 76 LEU A CA 1
ATOM 582 C C . LEU A 1 76 ? 20.440 29.294 -37.961 1.00 58.81 76 LEU A C 1
ATOM 584 O O . LEU A 1 76 ? 20.265 30.312 -37.289 1.00 58.81 76 LEU A O 1
ATOM 588 N N . MET A 1 77 ? 21.026 29.334 -39.159 1.00 57.03 77 MET A N 1
ATOM 589 C CA . MET A 1 77 ? 21.240 30.582 -39.892 1.00 57.03 77 MET A CA 1
ATOM 590 C C . MET A 1 77 ? 19.960 30.881 -40.700 1.00 57.03 77 MET A C 1
ATOM 592 O O . MET A 1 77 ? 19.558 30.017 -41.480 1.00 57.03 77 MET A O 1
ATOM 596 N N . PRO A 1 78 ? 19.286 32.028 -40.483 1.00 60.06 78 PRO A N 1
ATOM 597 C CA . PRO A 1 78 ? 18.096 32.412 -41.246 1.00 60.06 78 PRO A CA 1
ATOM 598 C C . PRO A 1 78 ? 18.393 32.681 -42.726 1.00 60.06 78 PRO A C 1
ATOM 600 O O . PRO A 1 78 ? 19.535 33.090 -43.045 1.00 60.06 78 PRO A O 1
#

Foldseek 3Di:
DDDDFDFDDDPNDTGTPDDDPPDPDDDDDDDDDDVVNVVVVPPCPPDDPPADPDPDGDDPVNCPVVDDDVVVVVVPDD

pLDDT: mean 75.53, std 12.22, range [53.47, 91.69]

Solvent-accessible surface area (backbone atoms only — not comparable to full-atom values): 5741 Å² total; per-residue (Å²): 132,92,83,89,77,61,63,47,80,56,95,95,39,75,49,61,76,6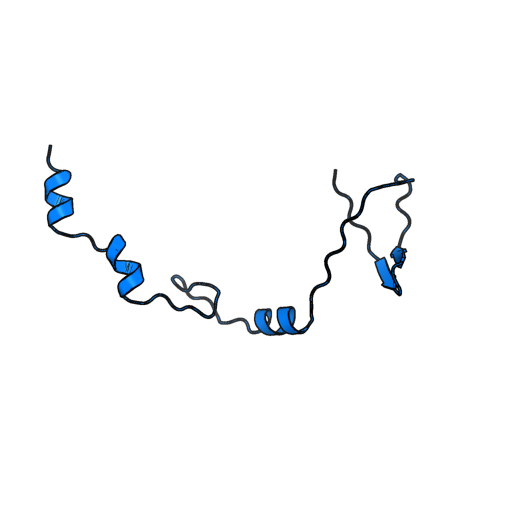1,79,64,92,88,59,92,79,82,92,82,84,87,84,86,78,58,66,71,62,50,57,71,64,65,60,80,70,84,74,52,97,92,59,68,96,65,93,70,73,86,51,79,75,72,47,56,86,74,55,85,48,78,72,60,60,65,74,72,60,132

Sequence (78 aa):
MLKTVAGIYRHGRIELSEIPPDIVESRIIVTFLDQEQLEMASTPTPMSFGMFAGANQSTTADFRLAEFTDADATQLMP

Secondary structure (DSSP, 8-state):
------EEEETTEEEESS--TT-SS---------HHHHHHHSS-----TT--SSS-PPPGGGGGGG---HHHHTTS--